Protein AF-W5N287-F1 (afdb_monomer_lite)

Structure (mmCIF, N/CA/C/O backbone):
data_AF-W5N287-F1
#
_entry.id   AF-W5N287-F1
#
loop_
_atom_site.group_PDB
_atom_site.id
_atom_site.type_symbol
_atom_site.label_atom_id
_atom_site.label_alt_id
_atom_site.label_comp_id
_atom_site.label_asym_id
_atom_site.label_entity_id
_atom_site.label_seq_id
_atom_site.pdbx_PDB_ins_code
_atom_site.Cartn_x
_atom_site.Cartn_y
_atom_site.Cartn_z
_atom_site.occupancy
_atom_site.B_iso_or_equiv
_atom_site.auth_seq_id
_atom_site.auth_comp_id
_atom_site.auth_asym_id
_atom_site.auth_atom_id
_atom_site.pdbx_PDB_model_num
ATOM 1 N N . MET A 1 1 ? -15.656 10.501 0.724 1.00 80.06 1 MET A N 1
ATOM 2 C CA . MET A 1 1 ? -15.165 10.512 2.126 1.00 80.06 1 MET A CA 1
ATOM 3 C C . MET A 1 1 ? -16.328 10.537 3.112 1.00 80.06 1 MET A C 1
ATOM 5 O O . MET A 1 1 ? -16.416 9.625 3.921 1.00 80.06 1 MET A O 1
ATOM 9 N N . GLU A 1 2 ? -17.239 11.511 3.024 1.00 81.81 2 GLU A N 1
ATOM 10 C CA . GLU A 1 2 ? -18.407 11.613 3.921 1.00 81.81 2 GLU A CA 1
ATOM 11 C C . GLU A 1 2 ? -19.342 10.401 3.843 1.00 81.81 2 GLU A C 1
ATOM 13 O O . GLU A 1 2 ? -19.755 9.885 4.876 1.00 81.81 2 GLU A O 1
ATOM 18 N N . GLU A 1 3 ? -19.583 9.874 2.640 1.00 84.44 3 GLU A N 1
ATOM 19 C CA . GLU A 1 3 ? -20.386 8.660 2.442 1.00 84.44 3 GLU A CA 1
ATOM 20 C C . GLU A 1 3 ? -19.801 7.459 3.189 1.00 84.44 3 GLU A C 1
ATOM 22 O O . GLU A 1 3 ? -20.483 6.858 4.016 1.00 84.44 3 GLU A O 1
ATOM 27 N N . TYR A 1 4 ? -18.514 7.153 2.995 1.00 81.38 4 TYR A N 1
ATOM 28 C CA . TYR A 1 4 ? -17.850 6.080 3.739 1.00 81.38 4 TYR A CA 1
ATOM 29 C C . TYR A 1 4 ? -17.883 6.315 5.250 1.00 81.38 4 TYR A C 1
ATOM 31 O O . TYR A 1 4 ? -18.154 5.387 6.005 1.00 81.38 4 TYR A O 1
ATOM 39 N N . ARG A 1 5 ? -17.692 7.559 5.701 1.00 83.00 5 ARG A N 1
ATOM 40 C CA . ARG A 1 5 ? -17.783 7.909 7.123 1.00 83.00 5 ARG A CA 1
ATOM 41 C C . ARG A 1 5 ? -19.188 7.625 7.677 1.00 83.00 5 ARG A C 1
ATOM 43 O O . ARG A 1 5 ? -19.311 7.006 8.729 1.00 83.00 5 ARG A O 1
ATOM 50 N N . SER A 1 6 ? -20.239 7.986 6.944 1.00 86.12 6 SER A N 1
ATOM 51 C CA . SER A 1 6 ? -21.625 7.676 7.320 1.00 86.12 6 SER A CA 1
ATOM 52 C C . SER A 1 6 ? -21.899 6.168 7.349 1.00 86.12 6 SER A C 1
ATOM 54 O O . SER A 1 6 ? -22.562 5.676 8.259 1.00 86.12 6 SER A O 1
ATOM 56 N N . LEU A 1 7 ? -21.324 5.407 6.410 1.00 84.44 7 LEU A N 1
ATOM 57 C CA . LEU A 1 7 ? -21.462 3.953 6.360 1.00 84.44 7 LEU A CA 1
ATOM 58 C C . LEU A 1 7 ? -20.823 3.288 7.579 1.00 84.44 7 LEU A C 1
ATOM 60 O O . LEU A 1 7 ? -21.413 2.362 8.125 1.00 84.44 7 LEU A O 1
ATOM 64 N N . THR A 1 8 ? -19.674 3.778 8.060 1.00 85.94 8 THR A N 1
ATOM 65 C CA . THR A 1 8 ? -19.029 3.222 9.268 1.00 85.94 8 THR A CA 1
ATOM 66 C C . THR A 1 8 ? -19.857 3.368 10.548 1.00 85.94 8 THR A C 1
ATOM 68 O O . THR A 1 8 ? -19.586 2.670 11.519 1.00 85.94 8 THR A O 1
ATOM 71 N N . GLN A 1 9 ? -20.865 4.247 10.561 1.00 86.69 9 GLN A N 1
ATOM 72 C CA . GLN A 1 9 ? -21.742 4.483 11.714 1.00 86.69 9 GLN A CA 1
ATOM 73 C C . GLN A 1 9 ? -23.025 3.638 11.687 1.00 86.69 9 GLN A C 1
ATOM 75 O O . GLN A 1 9 ? -23.810 3.696 12.630 1.00 86.69 9 GLN A O 1
ATOM 80 N N . ARG A 1 10 ? -23.276 2.881 10.612 1.00 86.12 10 ARG A N 1
ATOM 81 C CA . ARG A 1 10 ? -24.483 2.056 10.472 1.00 86.12 10 ARG A CA 1
ATOM 82 C C . ARG A 1 10 ? -24.268 0.668 11.072 1.00 86.12 10 ARG A C 1
ATOM 84 O O . ARG A 1 10 ? -23.255 0.024 10.799 1.00 86.12 10 ARG A O 1
ATOM 91 N N . ASP A 1 11 ? -25.266 0.175 11.799 1.00 76.94 11 ASP A N 1
ATOM 92 C CA . ASP A 1 11 ? -25.283 -1.209 12.277 1.00 76.94 11 ASP A CA 1
ATOM 93 C C . ASP A 1 11 ? -25.250 -2.198 11.099 1.00 76.94 11 ASP A C 1
ATOM 95 O O . ASP A 1 11 ? -25.952 -2.026 10.100 1.00 76.94 11 ASP A O 1
ATOM 99 N N . GLY A 1 12 ? -24.409 -3.233 11.206 1.00 76.62 12 GLY A N 1
ATOM 100 C CA . GLY A 1 12 ? -24.241 -4.259 10.167 1.00 76.62 12 GLY A CA 1
ATOM 101 C C . GLY A 1 12 ? -23.410 -3.830 8.951 1.00 76.62 12 GLY A C 1
ATOM 102 O O . GLY A 1 12 ? -23.430 -4.512 7.928 1.00 76.62 12 GLY A O 1
ATOM 103 N N . CYS A 1 13 ? -22.688 -2.709 9.034 1.00 80.12 13 CYS A N 1
ATOM 104 C CA . CYS A 1 13 ? -21.783 -2.264 7.978 1.00 80.12 13 CYS A CA 1
ATOM 105 C C . CYS A 1 13 ? -20.684 -3.302 7.687 1.00 80.12 13 CYS A C 1
ATOM 107 O O . CYS A 1 13 ? -20.117 -3.895 8.608 1.00 80.12 13 CYS A O 1
ATOM 109 N N . SER A 1 14 ? -20.362 -3.500 6.401 1.00 86.31 14 SER A N 1
ATOM 110 C CA . SER A 1 14 ? -19.252 -4.374 6.014 1.00 86.31 14 SER A CA 1
ATOM 111 C C . SER A 1 14 ? -17.942 -3.843 6.611 1.00 86.31 14 SER A C 1
ATOM 113 O O . SER A 1 14 ? -17.618 -2.669 6.402 1.00 86.31 14 SER A O 1
ATOM 115 N N . PRO A 1 15 ? -17.146 -4.684 7.295 1.00 83.50 15 PRO A N 1
ATOM 116 C CA . PRO A 1 15 ? -15.848 -4.277 7.826 1.00 83.50 15 PRO A CA 1
ATOM 117 C C . PRO A 1 15 ? -14.889 -3.717 6.758 1.00 83.50 15 PRO A C 1
ATOM 119 O O . PRO A 1 15 ? -14.028 -2.899 7.080 1.00 83.50 15 PRO A O 1
ATOM 122 N N . ASP A 1 16 ? -15.076 -4.077 5.483 1.00 88.81 16 ASP A N 1
ATOM 123 C CA . ASP A 1 16 ? -14.276 -3.580 4.354 1.00 88.81 16 ASP A CA 1
ATOM 124 C C . ASP A 1 16 ? -14.499 -2.086 4.060 1.00 88.81 16 ASP A C 1
ATOM 126 O O . ASP A 1 16 ? -13.667 -1.427 3.433 1.00 88.81 16 ASP A O 1
ATOM 130 N N . VAL A 1 17 ? -15.590 -1.496 4.555 1.00 93.38 17 VAL A N 1
ATOM 131 C CA . VAL A 1 17 ? -15.826 -0.049 4.443 1.00 93.38 17 VAL A CA 1
ATOM 132 C C . VAL A 1 17 ? -14.698 0.747 5.102 1.00 93.38 17 VAL A C 1
ATOM 134 O O . VAL A 1 17 ? -14.335 1.814 4.606 1.00 93.38 17 VAL A O 1
ATOM 137 N N . TRP A 1 18 ? -14.089 0.214 6.165 1.00 95.56 18 TRP A N 1
ATOM 138 C CA . TRP A 1 18 ? -12.969 0.864 6.842 1.00 95.56 18 TRP A CA 1
ATOM 139 C C . TRP A 1 18 ? -11.729 0.979 5.960 1.00 95.56 18 TRP A C 1
ATOM 141 O O . TRP A 1 18 ? -11.119 2.047 5.929 1.00 95.56 18 TRP A O 1
ATOM 151 N N . VAL A 1 19 ? -11.373 -0.065 5.198 1.00 96.81 19 VAL A N 1
ATOM 152 C CA . VAL A 1 19 ? -10.204 0.013 4.308 1.00 96.81 19 VAL A CA 1
ATOM 153 C C . VAL A 1 19 ? -10.467 0.962 3.135 1.00 96.81 19 VAL A C 1
ATOM 155 O O . VAL A 1 19 ? -9.590 1.742 2.777 1.00 96.81 19 VAL A O 1
ATOM 158 N N . ASN A 1 20 ? -11.695 1.008 2.613 1.00 95.94 20 ASN A N 1
ATOM 159 C CA . ASN A 1 20 ? -12.076 1.963 1.565 1.00 95.94 20 ASN A CA 1
ATOM 160 C C . ASN A 1 20 ? -12.046 3.419 2.062 1.00 95.94 20 ASN A C 1
ATOM 162 O O . ASN A 1 20 ? -11.566 4.323 1.365 1.00 95.94 20 ASN A O 1
ATOM 166 N N . LEU A 1 21 ? -12.509 3.657 3.293 1.00 96.56 21 LEU A N 1
ATOM 167 C CA . LEU A 1 21 ? -12.387 4.954 3.953 1.00 96.56 21 LEU A CA 1
ATOM 168 C C . LEU A 1 21 ? -10.913 5.339 4.134 1.00 96.56 21 LEU A C 1
ATOM 170 O O . LEU A 1 21 ? -10.529 6.463 3.816 1.00 96.56 21 LEU A O 1
ATOM 174 N N . ALA A 1 22 ? -10.085 4.396 4.580 1.00 97.94 22 ALA A N 1
ATOM 175 C CA . ALA A 1 22 ? -8.656 4.598 4.771 1.00 97.94 22 ALA A CA 1
ATOM 176 C C . ALA A 1 22 ? -7.934 4.948 3.456 1.00 97.94 22 ALA A C 1
ATOM 178 O O . ALA A 1 22 ? -7.166 5.909 3.414 1.00 97.94 22 ALA A O 1
ATOM 179 N N . CYS A 1 23 ? -8.244 4.254 2.354 1.00 97.69 23 CYS A N 1
ATOM 180 C CA . CYS A 1 23 ? -7.755 4.605 1.017 1.00 97.69 23 CYS A CA 1
ATOM 181 C C . CYS A 1 23 ? -8.185 6.020 0.603 1.00 97.69 23 CYS A C 1
ATOM 183 O O . CYS A 1 23 ? -7.390 6.768 0.035 1.00 97.69 23 CYS A O 1
ATOM 185 N N . THR A 1 24 ? -9.422 6.413 0.928 1.00 97.50 24 THR A N 1
ATOM 186 C CA . THR A 1 24 ? -9.920 7.766 0.645 1.00 97.50 24 THR A CA 1
ATOM 187 C C . THR A 1 24 ? -9.120 8.822 1.410 1.00 97.50 24 THR A C 1
ATOM 189 O O . THR A 1 24 ? -8.716 9.822 0.824 1.00 97.50 24 THR A O 1
ATOM 192 N N . TYR A 1 25 ? -8.853 8.605 2.701 1.00 98.31 25 TYR A N 1
ATOM 193 C CA . TYR A 1 25 ? -8.020 9.515 3.490 1.00 98.31 25 TYR A CA 1
ATOM 194 C C . TYR A 1 25 ? -6.599 9.617 2.955 1.00 98.31 25 TYR A C 1
ATOM 196 O O . TYR A 1 25 ? -6.077 10.722 2.817 1.00 98.31 25 TYR A O 1
ATOM 204 N N . PHE A 1 26 ? -5.998 8.482 2.604 1.00 98.19 26 PHE A N 1
ATOM 205 C CA . PHE A 1 26 ? -4.653 8.449 2.048 1.00 98.19 26 PHE A CA 1
ATOM 206 C C . PHE A 1 26 ? -4.551 9.267 0.760 1.00 98.19 26 PHE A C 1
ATOM 208 O O . PHE A 1 26 ? -3.640 10.081 0.624 1.00 98.19 26 PHE A O 1
ATOM 215 N N . PHE A 1 27 ? -5.512 9.106 -0.154 1.00 96.75 27 PHE A N 1
ATOM 216 C CA . PHE A 1 27 ? -5.560 9.871 -1.402 1.00 96.75 27 PHE A CA 1
ATOM 217 C C . PHE A 1 27 ? -5.732 11.380 -1.166 1.00 96.75 27 PHE A C 1
ATOM 219 O O . PHE A 1 27 ? -5.177 12.189 -1.904 1.00 96.75 27 PHE A O 1
ATOM 226 N N . LEU A 1 28 ? -6.451 11.768 -0.110 1.00 96.88 28 LEU A N 1
ATOM 227 C CA . LEU A 1 28 ? -6.626 13.166 0.299 1.00 96.88 28 LEU A CA 1
ATOM 228 C C . LEU A 1 28 ? -5.441 13.727 1.110 1.00 96.88 28 LEU A C 1
ATOM 230 O O . LEU A 1 28 ? -5.482 14.884 1.522 1.00 96.88 28 LEU A O 1
ATOM 234 N N . GLY A 1 29 ? -4.395 12.934 1.363 1.00 97.19 29 GLY A N 1
ATOM 235 C CA . GLY A 1 29 ? -3.234 13.343 2.161 1.00 97.19 29 GLY A CA 1
ATOM 236 C C . GLY A 1 29 ? -3.465 13.352 3.677 1.00 97.19 29 GLY A C 1
ATOM 237 O O . GLY A 1 29 ? -2.599 13.799 4.426 1.00 97.19 29 GLY A O 1
ATOM 238 N N . MET A 1 30 ? -4.603 12.837 4.144 1.00 98.12 30 MET A N 1
ATOM 239 C CA . MET A 1 30 ? -4.962 12.713 5.561 1.00 98.12 30 MET A CA 1
ATOM 240 C C . MET A 1 30 ? -4.359 11.426 6.143 1.00 98.12 30 MET A C 1
ATOM 242 O O . MET A 1 30 ? -5.050 10.440 6.391 1.00 98.12 30 MET A O 1
ATOM 246 N N . TYR A 1 31 ? -3.030 11.377 6.252 1.00 98.19 31 TYR A N 1
ATOM 247 C CA . TYR A 1 31 ? -2.315 10.122 6.516 1.00 98.19 31 TYR A CA 1
ATOM 248 C C . TYR A 1 31 ? -2.571 9.543 7.916 1.00 98.19 31 TYR A C 1
ATOM 250 O O . TYR A 1 31 ? -2.614 8.323 8.063 1.00 98.19 31 TYR A O 1
ATOM 258 N N . ALA A 1 32 ? -2.749 10.386 8.938 1.00 97.94 32 ALA A N 1
ATOM 259 C CA . ALA A 1 32 ? -3.008 9.918 10.301 1.00 97.94 32 ALA A CA 1
ATOM 260 C C . ALA A 1 32 ? -4.388 9.247 10.399 1.00 97.94 32 ALA A C 1
ATOM 262 O O . ALA A 1 32 ? -4.521 8.144 10.925 1.00 97.94 32 ALA A O 1
ATOM 263 N N . GLU A 1 33 ? -5.401 9.870 9.801 1.00 98.06 33 GLU A N 1
ATOM 264 C CA . GLU A 1 33 ? -6.761 9.342 9.713 1.00 98.06 33 GLU A CA 1
ATOM 265 C C . GLU A 1 33 ? -6.825 8.087 8.837 1.00 98.06 33 GLU A C 1
ATOM 267 O O . GLU A 1 33 ? -7.592 7.165 9.122 1.00 98.06 33 GLU A O 1
ATOM 272 N N . ALA A 1 34 ? -5.999 8.022 7.788 1.00 98.44 34 ALA A N 1
ATOM 273 C CA . ALA A 1 34 ? -5.851 6.823 6.977 1.00 98.44 34 ALA A CA 1
ATOM 274 C C . ALA A 1 34 ? -5.310 5.646 7.800 1.00 98.44 34 ALA A C 1
ATOM 276 O O . ALA A 1 34 ? -5.871 4.556 7.715 1.00 98.44 34 ALA A O 1
ATOM 277 N N . GLU A 1 35 ? -4.267 5.847 8.616 1.00 98.25 35 GLU A N 1
ATOM 278 C CA . GLU A 1 35 ? -3.737 4.788 9.487 1.00 98.25 35 GLU A CA 1
ATOM 279 C C . GLU A 1 35 ? -4.787 4.347 10.517 1.00 98.25 35 GLU A C 1
ATOM 281 O O . GLU A 1 35 ? -5.044 3.151 10.658 1.00 98.25 35 GLU A O 1
ATOM 286 N N . GLU A 1 36 ? -5.464 5.294 11.174 1.00 97.88 36 GLU A N 1
ATOM 287 C CA . GLU A 1 36 ? -6.507 4.986 12.160 1.00 97.88 36 GLU A CA 1
ATOM 288 C C . GLU A 1 36 ? -7.654 4.162 11.549 1.00 97.88 36 GLU A C 1
ATOM 290 O O . GLU A 1 36 ? -8.091 3.164 12.128 1.00 97.88 36 GLU A O 1
ATOM 295 N N . ALA A 1 37 ? -8.136 4.549 10.365 1.00 97.12 37 ALA A N 1
ATOM 296 C CA . ALA A 1 37 ? -9.185 3.818 9.662 1.00 97.12 37 ALA A CA 1
ATOM 297 C C . ALA A 1 37 ? -8.701 2.439 9.180 1.00 97.12 37 ALA A C 1
ATOM 299 O O . ALA A 1 37 ? -9.428 1.454 9.316 1.00 97.12 37 ALA A O 1
ATOM 300 N N . ALA A 1 38 ? -7.468 2.336 8.673 1.00 97.44 38 ALA A N 1
ATOM 301 C CA . ALA A 1 38 ? -6.898 1.074 8.206 1.00 97.44 38 ALA A CA 1
ATOM 302 C C . ALA A 1 38 ? -6.765 0.046 9.339 1.00 97.44 38 ALA A C 1
ATOM 304 O O . ALA A 1 38 ? -7.038 -1.136 9.126 1.00 97.44 38 ALA A O 1
ATOM 305 N N . LEU A 1 39 ? -6.403 0.488 10.548 1.00 96.06 39 LEU A N 1
ATOM 306 C CA . LEU A 1 39 ? -6.274 -0.373 11.729 1.00 96.06 39 LEU A CA 1
ATOM 307 C C . LEU A 1 39 ? -7.621 -0.882 12.270 1.00 96.06 39 LEU A C 1
ATOM 309 O O . LEU A 1 39 ? -7.642 -1.883 12.984 1.00 96.06 39 LEU A O 1
ATOM 313 N N . LYS A 1 40 ? -8.740 -0.233 11.918 1.00 95.19 40 LYS A N 1
ATOM 314 C CA . LYS A 1 40 ? -10.104 -0.711 12.218 1.00 95.19 40 LYS A CA 1
ATOM 315 C C . LYS A 1 40 ? -10.605 -1.745 11.208 1.00 95.19 40 LYS A C 1
ATOM 317 O O . LYS A 1 40 ? -11.515 -2.510 11.520 1.00 95.19 40 LYS A O 1
ATOM 322 N N . ALA A 1 41 ? -10.033 -1.765 10.005 1.00 94.94 41 ALA A N 1
ATOM 323 C CA . ALA A 1 41 ? -10.389 -2.724 8.969 1.00 94.94 41 ALA A CA 1
ATOM 324 C C . ALA A 1 41 ? -9.868 -4.136 9.305 1.00 94.94 41 ALA A C 1
ATOM 326 O O . ALA A 1 41 ? -8.829 -4.276 9.960 1.00 94.94 41 ALA A O 1
ATOM 327 N N . PRO A 1 42 ? -10.532 -5.203 8.826 1.00 95.38 42 PRO A N 1
ATOM 328 C CA . PRO A 1 42 ? -9.967 -6.543 8.886 1.00 95.38 42 PRO A CA 1
ATOM 329 C C . PRO A 1 42 ? -8.671 -6.611 8.069 1.00 95.38 42 PRO A C 1
ATOM 331 O O . PRO A 1 42 ? -8.489 -5.901 7.075 1.00 95.38 42 PRO A O 1
ATOM 334 N N . LYS A 1 43 ? -7.765 -7.506 8.476 1.00 95.69 43 LYS A N 1
ATOM 335 C CA . LYS A 1 43 ? -6.531 -7.754 7.726 1.00 95.69 43 LYS A CA 1
ATOM 336 C C . LYS A 1 43 ? -6.868 -8.240 6.318 1.00 95.69 43 LYS A C 1
ATOM 338 O O . LYS A 1 43 ? -7.586 -9.221 6.151 1.00 95.69 43 LYS A O 1
ATOM 343 N N . SER A 1 44 ? -6.311 -7.565 5.323 1.00 96.31 44 SER A N 1
ATOM 344 C CA . SER A 1 44 ? -6.470 -7.883 3.904 1.00 96.31 44 SER A CA 1
ATOM 345 C C . SER A 1 44 ? -5.233 -7.433 3.128 1.00 96.31 44 SER A C 1
ATOM 347 O O . SER A 1 44 ? -4.447 -6.622 3.622 1.00 96.31 44 SER A O 1
ATOM 349 N N . GLN A 1 45 ? -5.064 -7.922 1.897 1.00 97.06 45 GLN A N 1
ATOM 350 C CA . GLN A 1 45 ? -3.981 -7.468 1.014 1.00 97.06 45 GLN A CA 1
ATOM 351 C C . GLN A 1 45 ? -4.057 -5.954 0.766 1.00 97.06 45 GLN A C 1
ATOM 353 O O . GLN A 1 45 ? -3.047 -5.259 0.856 1.00 97.06 45 GLN A O 1
ATOM 358 N N . LEU A 1 46 ? -5.263 -5.416 0.538 1.00 97.44 46 LEU A N 1
ATOM 359 C CA . LEU A 1 46 ? -5.463 -3.979 0.346 1.00 97.44 46 LEU A CA 1
ATOM 360 C C . LEU A 1 46 ? -5.049 -3.173 1.584 1.00 97.44 46 LEU A C 1
ATOM 362 O O . LEU A 1 46 ? -4.344 -2.173 1.449 1.00 97.44 46 LEU A O 1
ATOM 366 N N . GLN A 1 47 ? -5.434 -3.624 2.783 1.00 98.12 47 GLN A N 1
ATOM 367 C CA . GLN A 1 47 ? -5.007 -2.989 4.030 1.00 98.12 47 GLN A CA 1
ATOM 368 C C . GLN A 1 47 ? -3.479 -3.029 4.170 1.00 98.12 47 GLN A C 1
ATOM 370 O O . GLN A 1 47 ? -2.874 -2.007 4.486 1.00 98.12 47 GLN A O 1
ATOM 375 N N . ASN A 1 48 ? -2.846 -4.178 3.908 1.00 98.62 48 ASN A N 1
ATOM 376 C CA . ASN A 1 48 ? -1.395 -4.316 4.019 1.00 98.62 48 ASN A CA 1
ATOM 377 C C . ASN A 1 48 ? -0.659 -3.369 3.062 1.00 98.62 48 ASN A C 1
ATOM 379 O O . ASN A 1 48 ? 0.249 -2.666 3.497 1.00 98.62 48 ASN A O 1
ATOM 383 N N . ARG A 1 49 ? -1.085 -3.286 1.792 1.00 98.69 49 ARG A N 1
ATOM 384 C CA . ARG A 1 49 ? -0.538 -2.322 0.821 1.00 98.69 49 ARG A CA 1
ATOM 385 C C . ARG A 1 49 ? -0.696 -0.886 1.318 1.00 98.69 49 ARG A C 1
ATOM 387 O O . ARG A 1 49 ? 0.269 -0.128 1.325 1.00 98.69 49 ARG A O 1
ATOM 394 N N . LEU A 1 50 ? -1.882 -0.505 1.793 1.00 98.62 50 LEU A N 1
ATOM 395 C CA . LEU A 1 50 ? -2.115 0.842 2.318 1.00 98.62 50 LEU A CA 1
ATOM 396 C C . LEU A 1 50 ? -1.188 1.173 3.500 1.00 98.62 50 LEU A C 1
ATOM 398 O O . LEU A 1 50 ? -0.572 2.239 3.527 1.00 98.62 50 LEU A O 1
ATOM 402 N N . LEU A 1 51 ? -1.056 0.252 4.456 1.00 98.62 51 LEU A N 1
ATOM 403 C CA . LEU A 1 51 ? -0.183 0.420 5.616 1.00 98.62 51 LEU A CA 1
ATOM 404 C C . LEU A 1 51 ? 1.306 0.418 5.236 1.00 98.62 51 LEU A C 1
ATOM 406 O O . LEU A 1 51 ? 2.084 1.163 5.829 1.00 98.62 51 LEU A O 1
ATOM 410 N N . PHE A 1 52 ? 1.700 -0.344 4.214 1.00 98.69 52 PHE A N 1
ATOM 411 C CA . PHE A 1 52 ? 3.043 -0.309 3.633 1.00 98.69 52 PHE A CA 1
ATOM 412 C C . PHE A 1 52 ? 3.374 1.085 3.084 1.00 98.69 52 PHE A C 1
ATOM 414 O O . PHE A 1 52 ? 4.408 1.664 3.421 1.00 98.69 52 PHE A O 1
ATOM 421 N N . HIS A 1 53 ? 2.453 1.680 2.323 1.00 98.69 53 HIS A N 1
ATOM 422 C CA . HIS A 1 53 ? 2.602 3.049 1.841 1.00 98.69 53 HIS A CA 1
ATOM 423 C C . HIS A 1 53 ? 2.638 4.074 2.982 1.00 98.69 53 HIS A C 1
ATOM 425 O O . HIS A 1 53 ? 3.495 4.956 2.972 1.00 98.69 53 HIS A O 1
ATOM 431 N N . LEU A 1 54 ? 1.753 3.966 3.977 1.00 98.69 54 LEU A N 1
ATOM 432 C CA . LEU A 1 54 ? 1.735 4.867 5.137 1.00 98.69 54 LEU A CA 1
ATOM 433 C C . LEU A 1 54 ? 3.030 4.796 5.951 1.00 98.69 54 LEU A C 1
ATOM 435 O O . LEU A 1 54 ? 3.578 5.839 6.299 1.00 98.69 54 LEU A O 1
ATOM 439 N N . ALA A 1 55 ? 3.563 3.595 6.189 1.00 98.62 55 ALA A N 1
ATOM 440 C CA . ALA A 1 55 ? 4.831 3.415 6.889 1.00 98.62 55 ALA A CA 1
ATOM 441 C C . ALA A 1 55 ? 5.979 4.159 6.188 1.00 98.62 55 ALA A C 1
ATOM 443 O O . ALA A 1 55 ? 6.760 4.841 6.847 1.00 98.62 55 ALA A O 1
ATOM 444 N N . HIS A 1 56 ? 6.028 4.115 4.852 1.00 98.50 56 HIS A N 1
ATOM 445 C CA . HIS A 1 56 ? 6.979 4.912 4.077 1.00 98.50 56 HIS A CA 1
ATOM 446 C C . HIS A 1 56 ? 6.732 6.418 4.238 1.00 98.50 56 HIS A C 1
ATOM 448 O O . HIS A 1 56 ? 7.673 7.166 4.481 1.00 98.50 56 HIS A O 1
ATOM 454 N N . LYS A 1 57 ? 5.476 6.887 4.157 1.00 98.00 57 LYS A N 1
ATOM 455 C CA . LYS A 1 57 ? 5.152 8.320 4.328 1.00 98.00 57 LYS A CA 1
ATOM 456 C C . LYS A 1 57 ? 5.535 8.855 5.708 1.00 98.00 57 LYS A C 1
ATOM 458 O O . LYS A 1 57 ? 5.868 10.031 5.818 1.00 98.00 57 LYS A O 1
ATOM 463 N N . PHE A 1 58 ? 5.507 8.007 6.732 1.00 98.25 58 PHE A N 1
ATOM 464 C CA . PHE A 1 58 ? 5.917 8.351 8.091 1.00 98.25 58 PHE A CA 1
ATOM 465 C C . PHE A 1 58 ? 7.398 8.083 8.391 1.00 98.25 58 PHE A C 1
ATOM 467 O O . PHE A 1 58 ? 7.828 8.331 9.515 1.00 98.25 58 PHE A O 1
ATOM 474 N N . ASN A 1 59 ? 8.186 7.613 7.416 1.00 98.00 59 ASN A N 1
ATOM 475 C CA . ASN A 1 59 ? 9.577 7.188 7.608 1.00 98.00 59 ASN A CA 1
ATOM 476 C C . ASN A 1 59 ? 9.750 6.129 8.726 1.00 98.00 59 ASN A C 1
ATOM 478 O O . ASN A 1 59 ? 10.778 6.090 9.403 1.00 98.00 59 ASN A O 1
ATOM 482 N N . ASP A 1 60 ? 8.753 5.261 8.935 1.00 98.12 60 ASP A N 1
ATOM 483 C CA . ASP A 1 60 ? 8.811 4.155 9.900 1.00 98.12 60 ASP A CA 1
ATOM 484 C C . ASP A 1 60 ? 9.332 2.886 9.210 1.00 98.12 60 ASP A C 1
ATOM 486 O O . ASP A 1 60 ? 8.569 2.019 8.776 1.00 98.12 60 ASP A O 1
ATOM 490 N N . GLU A 1 61 ? 10.658 2.774 9.099 1.00 97.44 61 GLU A N 1
ATOM 491 C CA . GLU A 1 61 ? 11.325 1.645 8.431 1.00 97.44 61 GLU A CA 1
ATOM 492 C C . GLU A 1 61 ? 10.985 0.289 9.069 1.00 97.44 61 GLU A C 1
ATOM 494 O O . GLU A 1 61 ? 10.916 -0.732 8.382 1.00 97.44 61 GLU A O 1
ATOM 499 N N . LYS A 1 62 ? 10.726 0.254 10.381 1.00 98.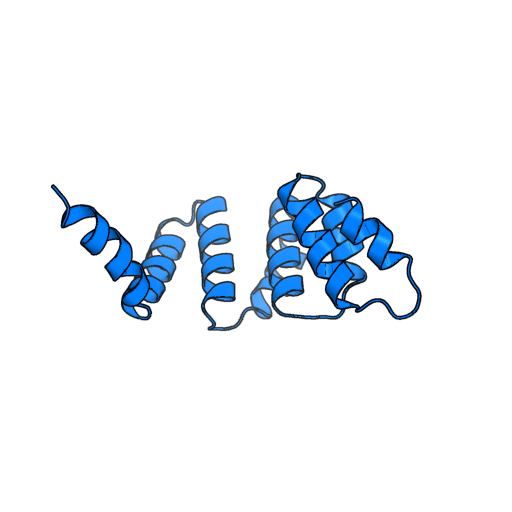25 62 LYS A N 1
ATOM 500 C CA . LYS A 1 62 ? 10.391 -0.994 11.074 1.00 98.25 62 LYS A CA 1
ATOM 501 C C . LYS A 1 62 ? 9.021 -1.503 10.632 1.00 98.25 62 LYS A C 1
ATOM 503 O O . LYS A 1 62 ? 8.896 -2.680 10.286 1.00 98.25 62 LYS A O 1
ATOM 508 N N . LYS A 1 63 ? 8.002 -0.636 10.626 1.00 98.12 63 LYS A N 1
ATOM 509 C CA . LYS A 1 63 ? 6.677 -0.985 10.091 1.00 98.12 63 LYS A CA 1
ATOM 510 C C . LYS A 1 63 ? 6.748 -1.287 8.599 1.00 98.12 63 LYS A C 1
ATOM 512 O O . LYS A 1 63 ? 6.143 -2.261 8.159 1.00 98.12 63 LYS A O 1
ATOM 517 N N . LEU A 1 64 ? 7.516 -0.500 7.844 1.00 98.44 64 LEU A N 1
ATOM 518 C CA . LEU A 1 64 ? 7.681 -0.668 6.402 1.00 98.44 64 LEU A CA 1
ATOM 519 C C . LEU A 1 64 ? 8.151 -2.085 6.067 1.00 98.44 64 LEU A C 1
ATOM 521 O O . LEU A 1 64 ? 7.518 -2.768 5.265 1.00 98.44 64 LEU A O 1
ATOM 525 N N . MET A 1 65 ? 9.208 -2.552 6.736 1.00 97.94 65 MET A N 1
ATOM 526 C CA . MET A 1 65 ? 9.722 -3.905 6.538 1.00 97.94 65 MET A CA 1
ATOM 527 C C . MET A 1 65 ? 8.743 -4.986 7.003 1.00 97.94 65 MET A C 1
ATOM 529 O O . MET A 1 65 ? 8.656 -6.037 6.371 1.00 97.94 65 MET A O 1
ATOM 533 N N . GLY A 1 66 ? 7.971 -4.725 8.061 1.00 98.19 66 GLY A N 1
ATOM 534 C CA . GLY A 1 66 ? 6.912 -5.629 8.509 1.00 98.19 66 GLY A CA 1
ATOM 535 C C . GLY A 1 66 ? 5.814 -5.824 7.459 1.00 98.19 66 GLY A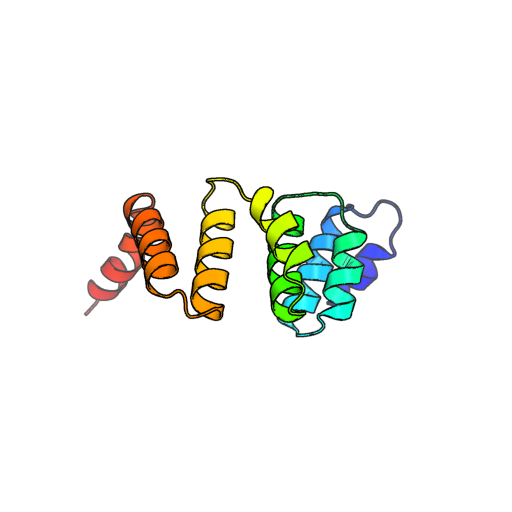 C 1
ATOM 536 O O . GLY A 1 66 ? 5.437 -6.956 7.171 1.00 98.19 66 GLY A O 1
ATOM 537 N N . PHE A 1 67 ? 5.325 -4.743 6.844 1.00 98.44 67 PHE A N 1
ATOM 538 C CA . PHE A 1 67 ? 4.304 -4.838 5.794 1.00 98.44 67 PHE A CA 1
ATOM 539 C C . PHE A 1 67 ? 4.867 -5.357 4.466 1.00 98.44 67 PHE A C 1
ATOM 541 O O . PHE A 1 67 ? 4.166 -6.083 3.762 1.00 98.44 67 PHE A O 1
ATOM 548 N N . HIS A 1 68 ? 6.134 -5.060 4.157 1.00 98.06 68 HIS A N 1
ATOM 549 C CA . HIS A 1 68 ? 6.844 -5.610 3.000 1.00 98.06 68 HIS A CA 1
ATOM 550 C C . HIS A 1 68 ? 6.856 -7.145 3.010 1.00 98.06 68 HIS A C 1
ATOM 552 O O . HIS A 1 68 ? 6.610 -7.772 1.987 1.00 98.06 68 HIS A O 1
ATOM 558 N N . GLN A 1 69 ? 7.110 -7.768 4.167 1.00 97.88 69 GLN A N 1
ATOM 559 C CA . GLN A 1 69 ? 7.154 -9.233 4.300 1.00 97.88 69 GLN A CA 1
ATOM 560 C C . GLN A 1 69 ? 5.813 -9.927 4.019 1.00 97.88 69 GLN A C 1
ATOM 562 O O . GLN A 1 69 ? 5.798 -11.123 3.744 1.00 97.88 69 GLN A O 1
ATOM 567 N N . ASN A 1 70 ? 4.700 -9.192 4.077 1.00 97.69 70 ASN A N 1
ATOM 568 C CA . ASN A 1 70 ? 3.368 -9.727 3.804 1.00 97.69 70 ASN A CA 1
ATOM 569 C C . ASN A 1 70 ? 2.939 -9.559 2.338 1.00 97.69 70 ASN A C 1
ATOM 571 O O . ASN A 1 70 ? 1.849 -10.010 1.985 1.00 97.69 70 ASN A O 1
ATOM 575 N N . LEU A 1 71 ? 3.744 -8.886 1.506 1.00 98.00 71 LEU A N 1
ATOM 576 C CA . LEU A 1 71 ? 3.466 -8.750 0.079 1.00 98.00 71 LEU A CA 1
ATOM 577 C C . LEU A 1 71 ? 3.653 -10.093 -0.628 1.00 98.00 71 LEU A C 1
ATOM 579 O O . LEU A 1 71 ? 4.586 -10.845 -0.343 1.00 98.00 71 LEU A O 1
ATOM 583 N N . GLN A 1 72 ? 2.758 -10.380 -1.564 1.00 97.31 72 GLN A N 1
ATOM 584 C CA . GLN A 1 72 ? 2.753 -11.597 -2.364 1.00 97.31 72 GLN A CA 1
ATOM 585 C C . GLN A 1 72 ? 3.170 -11.306 -3.810 1.00 97.31 72 GLN A C 1
ATOM 587 O O . GLN A 1 72 ? 3.273 -10.155 -4.242 1.00 97.31 72 GLN A O 1
ATOM 592 N N . ASP A 1 73 ? 3.403 -12.364 -4.586 1.00 95.00 73 ASP A N 1
ATOM 593 C CA . ASP A 1 73 ? 3.712 -12.264 -6.017 1.00 95.00 73 ASP A CA 1
ATOM 594 C C . ASP A 1 73 ? 2.426 -12.148 -6.855 1.00 95.00 73 ASP A C 1
ATOM 596 O O . ASP A 1 73 ? 2.141 -12.949 -7.739 1.00 95.00 73 ASP A O 1
ATOM 600 N N . VAL A 1 74 ? 1.593 -11.170 -6.496 1.00 95.69 74 VAL A N 1
ATOM 601 C CA . VAL A 1 74 ? 0.387 -10.777 -7.234 1.00 95.69 74 VAL A CA 1
ATOM 602 C C . VAL A 1 74 ? 0.560 -9.356 -7.752 1.00 95.69 74 VAL A C 1
ATOM 604 O O . VAL A 1 74 ? 1.275 -8.549 -7.151 1.00 95.69 74 VAL A O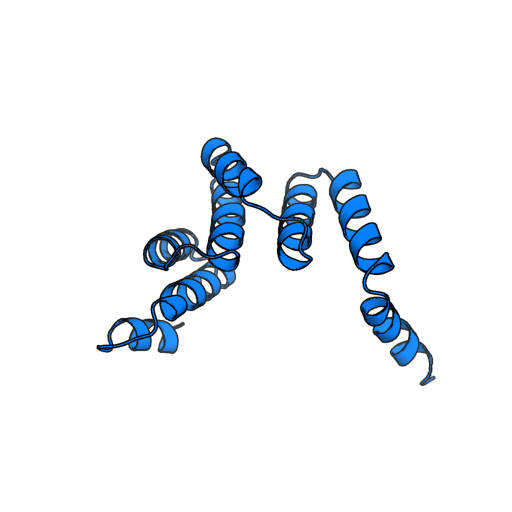 1
ATOM 607 N N . THR A 1 75 ? -0.086 -9.036 -8.872 1.00 95.25 75 THR A N 1
ATOM 608 C CA . THR A 1 75 ? 0.160 -7.794 -9.616 1.00 95.25 75 THR A CA 1
ATOM 609 C C . THR A 1 75 ? 0.043 -6.547 -8.745 1.00 95.25 75 THR A C 1
ATOM 611 O O . THR A 1 75 ? 0.936 -5.705 -8.759 1.00 95.25 75 THR A O 1
ATOM 614 N N . GLU A 1 76 ? -1.006 -6.429 -7.938 1.00 96.69 76 GLU A N 1
ATOM 615 C CA . GLU A 1 76 ? -1.255 -5.252 -7.109 1.00 96.69 76 GLU A CA 1
ATOM 616 C C . GLU A 1 76 ? -0.202 -5.056 -6.005 1.00 96.69 76 GLU A C 1
ATOM 618 O O . GLU A 1 76 ? 0.163 -3.920 -5.694 1.00 96.69 76 GLU A O 1
ATOM 623 N N . ASP A 1 77 ? 0.313 -6.144 -5.428 1.00 98.44 77 ASP A N 1
ATOM 624 C CA . ASP A 1 77 ? 1.375 -6.096 -4.415 1.00 98.44 77 ASP A CA 1
ATOM 625 C C . ASP A 1 77 ? 2.713 -5.712 -5.049 1.00 98.44 77 ASP A C 1
ATOM 627 O O . ASP A 1 77 ? 3.427 -4.858 -4.522 1.00 98.44 77 ASP A O 1
ATOM 631 N N . GLN A 1 78 ? 3.021 -6.271 -6.221 1.00 98.25 78 GLN A N 1
ATOM 632 C CA . GLN A 1 78 ? 4.234 -5.940 -6.965 1.00 98.25 78 GLN A CA 1
ATOM 633 C C . GLN A 1 78 ? 4.212 -4.493 -7.485 1.00 98.25 78 GLN A C 1
ATOM 635 O O . GLN A 1 78 ? 5.234 -3.808 -7.433 1.00 98.25 78 GLN A O 1
ATOM 640 N N . LEU A 1 79 ? 3.052 -3.977 -7.908 1.00 98.00 79 LEU A N 1
ATOM 641 C CA . LEU A 1 79 ? 2.885 -2.558 -8.247 1.00 98.00 79 LEU A CA 1
ATOM 642 C C . LEU A 1 79 ? 3.113 -1.655 -7.027 1.00 98.00 79 LEU A C 1
ATOM 644 O O . LEU A 1 79 ? 3.805 -0.639 -7.128 1.00 98.00 79 LEU A O 1
ATOM 648 N N . SER A 1 80 ? 2.578 -2.035 -5.862 1.00 98.31 80 SER A N 1
ATOM 649 C CA . SER A 1 80 ? 2.817 -1.310 -4.610 1.00 98.31 80 SER A CA 1
ATOM 650 C C . SER A 1 80 ? 4.309 -1.310 -4.243 1.00 98.31 80 SER A C 1
ATOM 652 O O . SER A 1 80 ? 4.873 -0.246 -3.975 1.00 98.31 80 SER A O 1
ATOM 654 N N . LEU A 1 81 ? 4.987 -2.456 -4.349 1.00 98.56 81 LEU A N 1
ATOM 655 C CA . LEU A 1 81 ? 6.430 -2.583 -4.128 1.00 98.56 81 LEU A CA 1
ATOM 656 C C . LEU A 1 81 ? 7.249 -1.696 -5.077 1.00 98.56 81 LEU A C 1
ATOM 658 O O . LEU A 1 81 ? 8.077 -0.902 -4.623 1.00 98.56 81 LEU A O 1
ATOM 662 N N . ALA A 1 82 ? 6.985 -1.772 -6.383 1.00 98.44 82 ALA A N 1
ATOM 663 C CA . ALA A 1 82 ? 7.675 -0.974 -7.395 1.00 98.44 82 ALA A CA 1
ATOM 664 C C . ALA A 1 82 ? 7.523 0.534 -7.149 1.00 98.44 82 ALA A C 1
ATOM 666 O O . ALA A 1 82 ? 8.480 1.296 -7.294 1.00 98.44 82 ALA A O 1
ATOM 667 N N . SER A 1 83 ? 6.339 0.977 -6.721 1.00 98.06 83 SER A N 1
ATOM 668 C CA . SER A 1 83 ? 6.102 2.386 -6.406 1.00 98.06 83 SER A CA 1
ATOM 669 C C . SER A 1 83 ? 6.940 2.880 -5.218 1.00 98.06 83 SER A C 1
ATOM 671 O O . SER A 1 83 ? 7.424 4.012 -5.240 1.00 98.06 83 SER A O 1
ATOM 673 N N . ILE A 1 84 ? 7.173 2.036 -4.206 1.00 98.44 84 ILE A N 1
ATOM 674 C CA . ILE A 1 84 ? 8.019 2.364 -3.049 1.00 98.44 84 ILE A CA 1
ATOM 675 C C . ILE A 1 84 ? 9.490 2.379 -3.438 1.00 98.44 84 ILE A C 1
ATOM 677 O O . ILE A 1 84 ? 10.199 3.304 -3.044 1.00 98.44 84 ILE A O 1
ATOM 681 N N . HIS A 1 85 ? 9.941 1.445 -4.278 1.00 98.50 85 HIS A N 1
ATOM 682 C CA . HIS A 1 85 ? 11.273 1.531 -4.877 1.00 98.50 85 HIS A CA 1
ATOM 683 C C . HIS A 1 85 ? 11.466 2.852 -5.630 1.00 98.50 85 HIS A C 1
ATOM 685 O O . HIS A 1 85 ? 12.439 3.561 -5.382 1.00 98.50 85 HIS A O 1
ATOM 691 N N . TYR A 1 86 ? 10.499 3.247 -6.462 1.00 98.38 86 TYR A N 1
ATOM 692 C CA . TYR A 1 86 ? 10.543 4.525 -7.170 1.00 98.38 86 TYR A CA 1
ATOM 693 C C . TYR A 1 86 ? 10.616 5.725 -6.211 1.00 98.38 86 TYR A C 1
ATOM 695 O O . TYR A 1 86 ? 11.490 6.577 -6.358 1.00 98.38 86 TYR A O 1
ATOM 703 N N . MET A 1 87 ? 9.751 5.775 -5.191 1.00 97.81 87 MET A N 1
ATOM 704 C CA . MET A 1 87 ? 9.737 6.864 -4.203 1.00 97.81 87 MET A CA 1
ATOM 705 C C . MET A 1 87 ? 11.038 6.959 -3.390 1.00 97.81 87 MET A C 1
ATOM 707 O O . MET A 1 87 ? 11.426 8.054 -2.989 1.00 97.81 87 MET A O 1
ATOM 711 N N . ARG A 1 88 ? 11.737 5.836 -3.188 1.00 97.38 88 ARG A N 1
ATOM 712 C CA . ARG A 1 88 ? 13.043 5.766 -2.510 1.00 97.38 88 ARG A CA 1
ATOM 713 C C . ARG A 1 88 ? 14.236 5.956 -3.453 1.00 97.38 88 ARG A C 1
ATOM 715 O O . ARG A 1 88 ? 15.372 5.777 -3.033 1.00 97.38 88 ARG A O 1
ATOM 722 N N . SER A 1 89 ? 14.003 6.332 -4.713 1.00 98.12 89 SER A N 1
ATOM 723 C CA . SER A 1 89 ? 15.034 6.463 -5.757 1.00 98.12 89 SER A CA 1
ATOM 724 C C . SER A 1 89 ? 15.761 5.158 -6.128 1.00 98.12 89 SER A C 1
ATOM 726 O O . SER A 1 89 ? 16.801 5.190 -6.782 1.00 98.12 89 SER A O 1
ATOM 728 N N . HIS A 1 90 ? 15.199 4.000 -5.778 1.00 98.00 90 HIS A N 1
ATOM 729 C CA . HIS A 1 90 ? 15.640 2.676 -6.231 1.00 98.00 90 HIS A CA 1
ATOM 730 C C . HIS A 1 90 ? 15.055 2.391 -7.624 1.00 98.00 90 HIS A C 1
ATOM 732 O O . HIS A 1 90 ? 14.184 1.538 -7.815 1.00 98.00 90 HIS A O 1
ATOM 738 N N . TYR A 1 91 ? 15.441 3.213 -8.604 1.00 97.50 91 TYR A N 1
ATOM 739 C CA . TYR A 1 91 ? 14.776 3.243 -9.907 1.00 97.50 91 TYR A CA 1
ATOM 740 C C . TYR A 1 91 ? 14.947 1.948 -10.697 1.00 97.50 91 TYR A C 1
ATOM 742 O O . TYR A 1 91 ? 14.024 1.560 -11.409 1.00 97.50 91 TYR A O 1
ATOM 750 N N . GLN A 1 92 ? 16.095 1.280 -10.578 1.00 98.06 92 GLN A N 1
ATOM 751 C CA . GLN A 1 92 ? 16.358 0.059 -11.332 1.00 98.06 92 GLN A CA 1
ATOM 752 C C . GLN A 1 92 ? 15.431 -1.072 -10.875 1.00 98.06 92 GLN A C 1
ATOM 754 O O . GLN A 1 92 ? 14.780 -1.703 -11.702 1.00 98.06 92 GLN A O 1
ATOM 759 N N . GLU A 1 93 ? 15.274 -1.243 -9.565 1.00 97.81 93 GLU A N 1
ATOM 760 C CA . GLU A 1 93 ? 14.376 -2.228 -8.967 1.00 97.81 93 GLU A CA 1
ATOM 761 C C . GLU A 1 93 ? 12.916 -1.962 -9.348 1.00 97.81 93 GLU A C 1
ATOM 763 O O . GLU A 1 93 ? 12.190 -2.883 -9.725 1.00 97.81 93 GLU A O 1
ATOM 768 N N . ALA A 1 94 ? 12.488 -0.695 -9.325 1.00 98.00 94 ALA A N 1
ATOM 769 C CA . ALA A 1 94 ? 11.156 -0.319 -9.793 1.00 98.00 94 ALA A CA 1
ATOM 770 C C . ALA A 1 94 ? 10.957 -0.665 -11.281 1.00 98.00 94 ALA A C 1
ATOM 772 O O . ALA A 1 94 ? 9.945 -1.264 -11.648 1.00 98.00 94 ALA A O 1
ATOM 773 N N . ILE A 1 95 ? 11.925 -0.315 -12.139 1.00 97.31 95 ILE A N 1
ATOM 774 C CA . ILE A 1 95 ? 11.895 -0.591 -13.584 1.00 97.31 95 ILE A CA 1
ATOM 775 C C . ILE A 1 95 ? 11.788 -2.091 -13.857 1.00 97.31 95 ILE A C 1
ATOM 777 O O . ILE A 1 95 ? 10.998 -2.493 -14.713 1.00 97.31 95 ILE A O 1
ATOM 781 N N . ASP A 1 96 ? 12.563 -2.912 -13.153 1.00 97.81 96 ASP A N 1
ATOM 782 C CA . ASP A 1 96 ? 12.594 -4.356 -13.372 1.00 97.81 96 ASP A CA 1
ATOM 783 C C . ASP A 1 96 ? 11.248 -5.001 -13.018 1.00 97.81 96 ASP A C 1
ATOM 785 O O . ASP A 1 96 ? 10.723 -5.803 -13.797 1.00 97.81 96 ASP A O 1
ATOM 789 N N . ILE A 1 97 ? 10.622 -4.572 -11.914 1.00 97.38 97 ILE A N 1
ATOM 790 C CA . ILE A 1 97 ? 9.280 -5.032 -11.536 1.00 97.38 97 ILE A CA 1
ATOM 791 C C . ILE A 1 97 ? 8.234 -4.577 -12.564 1.00 97.38 97 ILE A C 1
ATOM 793 O O . ILE A 1 97 ? 7.458 -5.405 -13.047 1.00 97.38 97 ILE A O 1
ATOM 797 N N . TYR A 1 98 ? 8.218 -3.295 -12.950 1.00 95.38 98 TYR A N 1
ATOM 798 C CA . TYR A 1 98 ? 7.247 -2.791 -13.931 1.00 95.38 98 TYR A CA 1
ATOM 799 C C . TYR A 1 98 ? 7.371 -3.492 -15.288 1.00 95.38 98 TYR A C 1
ATOM 801 O O . TYR A 1 98 ? 6.359 -3.854 -15.889 1.00 95.38 98 TYR A O 1
ATOM 809 N N . LYS A 1 99 ? 8.600 -3.727 -15.767 1.00 94.56 99 LYS A N 1
ATOM 810 C CA . LYS A 1 99 ? 8.847 -4.464 -17.015 1.00 94.56 99 LYS A CA 1
ATOM 811 C C . LYS A 1 99 ? 8.317 -5.890 -16.939 1.00 94.56 99 LYS A C 1
ATOM 813 O O . LYS A 1 99 ? 7.663 -6.328 -17.882 1.00 94.56 99 LYS A O 1
ATOM 818 N N . ARG A 1 100 ? 8.571 -6.599 -15.836 1.00 94.81 100 ARG A N 1
ATOM 819 C CA . ARG A 1 100 ? 8.059 -7.959 -15.628 1.00 94.81 100 ARG A CA 1
ATOM 820 C C . ARG A 1 100 ? 6.530 -7.992 -15.708 1.00 94.81 100 ARG A C 1
ATOM 822 O O . ARG A 1 100 ? 5.990 -8.746 -16.512 1.00 94.81 100 ARG A O 1
ATOM 829 N N . ILE A 1 101 ? 5.851 -7.096 -14.986 1.00 93.31 101 ILE A N 1
ATOM 830 C CA . ILE A 1 101 ? 4.381 -7.008 -14.984 1.00 93.31 101 ILE A CA 1
ATOM 831 C C . ILE A 1 101 ? 3.827 -6.740 -16.390 1.00 93.31 101 ILE A C 1
ATOM 833 O O . ILE A 1 101 ? 2.853 -7.376 -16.791 1.00 93.31 101 ILE A O 1
ATOM 837 N N . LEU A 1 102 ? 4.440 -5.827 -17.154 1.00 90.19 102 LEU A N 1
ATOM 838 C CA . LEU A 1 102 ? 4.026 -5.513 -18.529 1.00 90.19 102 LEU A CA 1
ATOM 839 C C . LEU A 1 102 ? 4.183 -6.703 -19.487 1.00 90.19 102 LEU A C 1
ATOM 841 O O . LEU A 1 102 ? 3.367 -6.876 -20.391 1.00 90.19 102 LEU A O 1
ATOM 845 N N . LEU A 1 103 ? 5.232 -7.511 -19.314 1.00 89.00 103 LEU A N 1
ATOM 846 C CA . LEU A 1 103 ? 5.472 -8.698 -20.139 1.00 89.00 103 LEU A CA 1
ATOM 847 C C . LEU A 1 103 ? 4.476 -9.822 -19.837 1.00 89.00 103 LEU A C 1
ATOM 849 O O . LEU A 1 103 ? 4.035 -10.506 -20.764 1.00 89.00 103 LEU A O 1
ATOM 853 N N . GLU A 1 104 ? 4.124 -9.995 -18.564 1.00 86.81 104 GLU A N 1
ATOM 854 C CA . GLU A 1 104 ? 3.159 -10.995 -18.089 1.00 86.81 104 GLU A CA 1
ATOM 855 C C . GLU A 1 104 ? 1.716 -10.615 -18.447 1.00 86.81 104 GLU A C 1
ATOM 857 O O . GLU A 1 104 ? 0.917 -11.477 -18.804 1.00 86.81 104 GLU A O 1
ATOM 862 N N . ASN A 1 105 ? 1.398 -9.318 -18.447 1.00 82.38 105 ASN A N 1
ATOM 863 C CA . ASN A 1 105 ? 0.069 -8.785 -18.736 1.00 82.38 105 ASN A CA 1
ATOM 864 C C . ASN A 1 105 ? 0.073 -8.024 -20.064 1.00 82.38 105 ASN A C 1
ATOM 866 O O . ASN A 1 105 ? -0.132 -6.808 -20.107 1.00 82.38 105 ASN A O 1
ATOM 870 N N . ARG A 1 106 ? 0.300 -8.745 -21.172 1.00 68.12 106 ARG A N 1
ATOM 871 C CA . ARG A 1 106 ? 0.364 -8.146 -22.521 1.00 68.12 106 ARG A CA 1
ATOM 872 C C . ARG A 1 106 ? -0.868 -7.319 -22.890 1.00 68.12 106 ARG A C 1
ATOM 874 O O . ARG A 1 106 ? -0.765 -6.470 -23.766 1.00 68.12 106 ARG A O 1
ATOM 881 N N . GLU A 1 107 ? -2.002 -7.514 -22.226 1.00 66.44 107 GLU A N 1
ATOM 882 C CA . GLU A 1 107 ? -3.201 -6.690 -22.399 1.00 66.44 107 GLU A CA 1
ATOM 883 C C . GLU A 1 107 ? -2.968 -5.209 -22.055 1.00 66.44 107 GLU A C 1
ATOM 885 O O . GLU A 1 107 ? -3.492 -4.334 -22.744 1.00 66.44 107 GLU A O 1
ATOM 890 N N . PHE A 1 108 ? -2.092 -4.892 -21.092 1.00 61.66 108 PHE A N 1
ATOM 891 C CA . PHE A 1 108 ? -1.702 -3.503 -20.810 1.00 61.66 108 PHE A CA 1
ATOM 892 C C . PHE A 1 108 ? -0.915 -2.857 -21.964 1.00 61.66 108 PHE A C 1
ATOM 894 O O . PHE A 1 108 ? -0.921 -1.634 -22.100 1.00 61.66 108 PHE A O 1
ATOM 901 N N . LEU A 1 109 ? -0.274 -3.656 -22.827 1.00 57.75 109 LEU A N 1
ATOM 902 C CA . LEU A 1 109 ? 0.421 -3.180 -24.031 1.00 57.75 109 LEU A CA 1
ATOM 903 C C . LEU A 1 109 ? -0.527 -2.942 -25.216 1.00 57.75 109 LEU A C 1
ATOM 905 O O . LEU A 1 109 ? -0.148 -2.265 -26.172 1.00 57.75 109 LEU A O 1
ATOM 909 N N . ILE A 1 110 ? -1.755 -3.468 -25.169 1.00 53.38 110 ILE A N 1
ATOM 910 C CA . ILE A 1 110 ? -2.724 -3.315 -26.261 1.00 53.38 110 ILE A CA 1
ATOM 911 C C . ILE A 1 110 ? -3.265 -1.875 -26.305 1.00 53.38 110 ILE A C 1
ATOM 913 O O . ILE A 1 110 ? -3.491 -1.337 -27.390 1.00 53.38 110 ILE A O 1
ATOM 917 N N . ILE A 1 111 ? -3.377 -1.200 -25.155 1.00 55.38 111 ILE A N 1
ATOM 918 C CA . ILE A 1 111 ? -3.943 0.156 -25.054 1.00 55.38 111 ILE A CA 1
ATOM 919 C C . ILE A 1 111 ? -3.108 1.203 -25.827 1.00 55.38 111 ILE A C 1
ATOM 921 O O . ILE A 1 111 ? -3.700 1.938 -26.617 1.00 55.38 111 ILE A O 1
ATOM 925 N N . PRO A 1 112 ? -1.759 1.257 -25.729 1.00 50.69 112 PRO A N 1
ATOM 926 C CA . PRO A 1 112 ? -0.959 2.138 -26.586 1.00 50.69 112 PRO A CA 1
ATOM 927 C C . PRO A 1 112 ? -1.144 1.873 -28.088 1.00 50.69 112 PRO A C 1
ATOM 929 O O . PRO A 1 112 ? -1.233 2.816 -28.871 1.00 50.69 112 PRO A O 1
ATOM 932 N N . SER A 1 113 ? -1.241 0.601 -28.496 1.00 47.34 113 SER A N 1
ATOM 933 C CA . SER A 1 113 ? -1.355 0.226 -29.915 1.00 47.34 113 SER A CA 1
ATOM 934 C C . SER A 1 113 ? -2.728 0.519 -30.532 1.00 47.34 113 SER A C 1
ATOM 936 O O . SER A 1 113 ? -2.818 0.767 -31.733 1.00 47.34 113 SER A O 1
ATOM 938 N N . MET A 1 114 ? -3.797 0.547 -29.727 1.00 48.28 114 MET A N 1
ATOM 939 C CA . MET A 1 114 ? -5.127 0.941 -30.204 1.00 48.28 114 MET A CA 1
ATOM 940 C C . MET A 1 114 ? -5.272 2.459 -30.362 1.00 48.28 114 MET A C 1
ATOM 942 O O . MET A 1 114 ? -6.062 2.911 -31.186 1.00 48.28 114 MET A 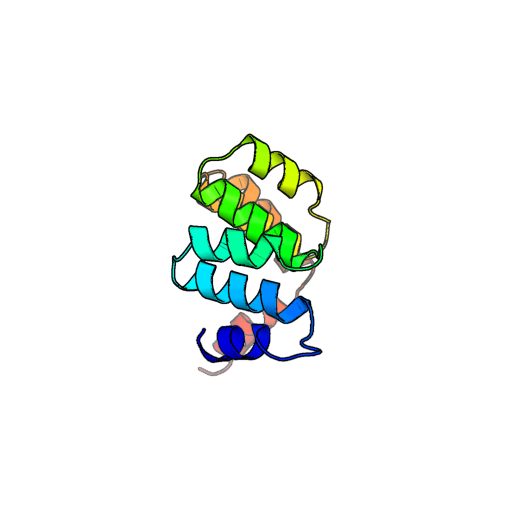O 1
ATOM 946 N N . VAL A 1 115 ? -4.481 3.254 -29.635 1.00 53.44 115 VAL A N 1
ATOM 947 C CA . VAL A 1 115 ? -4.464 4.720 -29.782 1.00 53.44 115 VAL A CA 1
ATOM 948 C C . VAL A 1 115 ? -3.629 5.156 -30.996 1.00 53.44 115 VAL A C 1
ATOM 950 O O . VAL A 1 115 ? -3.914 6.192 -31.589 1.00 53.44 115 VAL A O 1
ATOM 953 N N . SER A 1 116 ? -2.652 4.355 -31.439 1.00 53.62 116 SER A N 1
ATOM 954 C CA . SER A 1 116 ? -1.842 4.658 -32.632 1.00 53.62 116 SER A CA 1
ATOM 955 C C . SER A 1 116 ? -2.457 4.203 -33.966 1.00 53.62 116 SER A C 1
ATOM 957 O O . SER A 1 116 ? -1.854 4.432 -35.009 1.00 53.62 116 SER A O 1
ATOM 959 N N . GLY A 1 117 ? -3.617 3.537 -33.954 1.00 48.72 117 GLY A N 1
ATOM 960 C CA . GLY A 1 117 ? -4.286 3.013 -35.155 1.00 48.72 117 GLY A CA 1
ATOM 961 C C . GLY A 1 117 ? -5.399 3.897 -35.733 1.00 48.72 117 GLY A C 1
ATOM 962 O O . GLY A 1 117 ? -6.097 3.454 -36.640 1.00 48.72 117 GLY A O 1
ATOM 963 N N . ALA A 1 118 ? -5.601 5.107 -35.198 1.00 48.75 118 ALA A N 1
ATOM 964 C CA . ALA A 1 118 ? -6.712 5.999 -35.553 1.00 48.75 118 ALA A CA 1
ATOM 965 C C . ALA A 1 118 ? -6.268 7.358 -36.141 1.00 48.75 118 ALA A C 1
ATOM 967 O O . ALA A 1 118 ? -7.006 8.337 -36.023 1.00 48.75 118 ALA A O 1
ATOM 968 N N . ALA A 1 119 ? -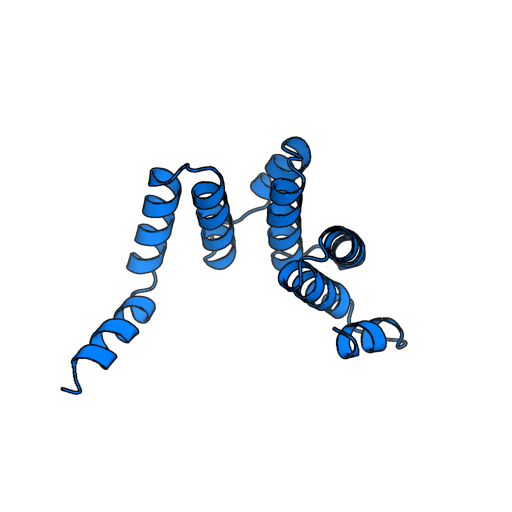5.081 7.427 -36.754 1.00 40.97 119 ALA A N 1
ATOM 969 C CA . ALA A 1 119 ? -4.584 8.615 -37.454 1.00 40.97 119 ALA A CA 1
ATOM 970 C C . ALA A 1 119 ? -4.385 8.340 -38.948 1.00 40.97 119 ALA A C 1
ATOM 972 O O . ALA A 1 119 ? -3.809 7.276 -39.271 1.00 40.97 119 ALA A O 1
#

Secondary structure (DSSP, 8-state):
-HHHHHHHTSTT--TTHHHHHHHHHHHTT-HHHHHHHHHHSPP-HHHHHHHHHHHHHTT-HHHHHHHHTT--SSHHHHHHHHHHHHHTT-HHHHHHHHHHHHHH-THHHHHHHHHTT--

InterPro domains:
  IPR011990 Tetratricopeptide-like helical domain superfamily [G3DSA:1.25.40.10] (1-112)
  IPR011990 Tetratricopeptide-like helical domain superfamily [SSF48452] (2-103)
  IPR01973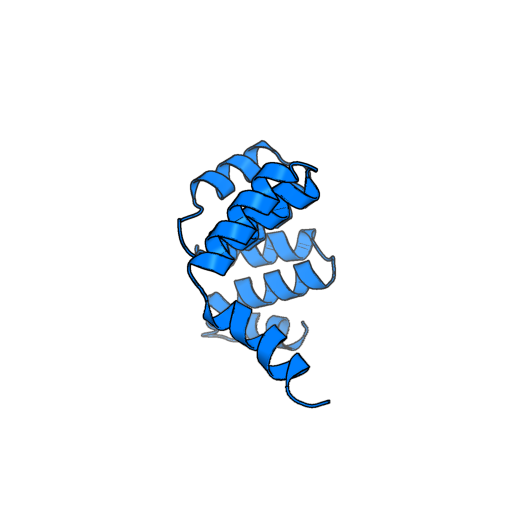4 Tetratricopeptide repeat [SM00028] (15-48)
  IPR019734 Tetratricopeptide repeat [SM00028] (75-108)
  IPR030511 Tetratricopeptide repeat protein 26 [PTHR14781] (1-110)

Radius of gyration: 17.04 Å; chains: 1; bounding box: 42×26×50 Å

Organism: Lepisosteus oculatus (NCBI:txid7918)

Sequence (119 aa):
MEEYRSLTQRDGCSPDVWVNLACTYFFLGMYAEAEEAALKAPKSQLQNRLLFHLAHKFNDEKKLMGFHQNLQDVTEDQLSLASIHYMRSHYQEAIDIYKRILLENREFLIIPSMVSGAA

Foldseek 3Di:
DVVLVVLVPDPPRDLCSLLVVLVVCVVVVVLVSSLVSLVSHPDDLSSLLSQLVSCVVVVVVVSNVVSLVVQDPDLVSLQSVLVSCVVVVVPVSSVVSVVVSCVVPVVVVVVVVVVVPPD

pLDDT: mean 90.06, std 14.44, range [40.97, 98.69]

=== Feature glossary ===
The features interleaved in this record are:

— What the protein is —

Sequence gives the chain of amino acids in standard one-letter code (A=alanine, C=cysteine, …, Y=tyrosine), read N→C. It is the only feature that is directly encoded by the gene; all structural features are derived from the folded form of this sequence.

Database cross-references. InterPro integrates a dozen domain/family signature databases into unified entries with residue-range hits. GO terms attach function/process/location labels with evidence codes. CATH codes position the fold in a four-level structural taxonomy. Organism is the NCBI-taxonomy species name.

— Where its atoms are —

Atomic coordinates in PDBx/mmCIF format — the same representation the Protein Data Bank distributes. Each line of the _atom_site loop places one backbone atom in Cartesian space (units: ångströms, origin: arbitrary).

The six renders are orthographic views along the three Cartesian axes in both directions. Representation (cartoon, sticks, or surface) and color scheme (sequence-rainbow or by-chain) vary across proteins so the training set covers all the common visualization conventions.

— Local backbone conformation —

Eight-state secondary structure (DSSP): H is the canonical α-helix, G the tighter 3₁₀-helix, I the wider π-helix; E/B are β-structure, T and S are turns and bends, and '-' is everything else. DSSP derives these from the pattern of main-chain N–H···O=C hydrogen bonds, not from the sequence.

P-SEA three-state annotation labels each residue as helix, strand, or coil based purely on the geometry of the Cα trace. It serves as a fallback when the full backbone (and thus DSSP) is unavailable.

The φ/ψ torsion pair specifies the backbone conformation at each residue. φ rotates about the N–Cα bond, ψ about the Cα–C bond. Steric clashes forbid most of the (φ, ψ) plane — the allowed regions (α-helix basin, β-sheet basin, left-handed helix) are the Ramachandran-allowed regions.

— Global shape and packing —

The geometric summary reports three shape descriptors. Rg (radius of gyration) measures how spread out the Cα atoms are about their centre of mass; compact globular proteins have small Rg, elongated or unfolded ones large. Cα contacts (<8 Å, |i−j|>4) count long-range residue pairs in spatial proximity — high for tightly packed folds, near zero for rods or random coil. The bounding-box extents give the protein's footprint along x, y, z in Å.

Solvent-accessible surface area (SASA) is the area in Å² traced out by the centre of a 1.4 Å probe sphere (a water molecule) rolled over the protein's van der Waals surface (Shrake–Rupley / Lee–Richards construction). Buried residues have near-zero SASA; fully exposed residues can exceed 200 Å². The total SASA scales roughly with the number of surface residues.

The contact map is a binary N×N matrix image: pixel (i, j) is dark where Cα_i and Cα_j are within 8 Å and |i−j|>4. Because the |i−j|>4 filter removes local helical contacts, off-diagonal stripes parallel to the main diagonal indicate parallel β-sheets; stripes perpendicular to it indicate antiparallel β-sheets. The Ramachandran plot scatters every residue's (φ, ψ) pair against the sterically allowed regions. The PAE heatmap renders the predicted-aligned-error matrix.

— Structural neighborhood —

3Di is Foldseek's structural alphabet. Each residue is assigned one of twenty discrete states based on how its Cα sits relative to its spatial (not sequential) neighbors. Aligning 3Di strings finds structural homologs roughly as well as full 3D superposition, but orders of magnitude faster.

Nearest PDB neighbors are the top structural matches found by Foldseek when searching this structure against the entire Protein Data Bank. Each hit reports a TM-score (0 to 1; >0.5 almost always implies the same fold) and an E-value. These are *structural* homologs — they may share no detectable sequence similarity.

— Confidence and disorder —

For AlphaFold models, the B-factor field carries pLDDT — the model's own estimate of local accuracy on a 0–100 scale. Regions with pLDDT<50 should be treated as essentially unmodeled; they often correspond to intrinsically disordered segments.

Crystallographic B-factors measure how much each atom's electron density is smeared out, in Å². They rise in mobile loops and surface residues and fall in the buried interior. In AlphaFold models this column is repurposed to hold pLDDT instead.

Predicted aligned error is AlphaFold's pairwise confidence. Unlike pLDDT (per-residue), PAE is per-residue-pair and captures whether two parts of the structure are correctly placed relative to each other. Units are ångströms of expected positional error.